Protein AF-A0A2P8K6Z0-F1 (afdb_monomer_lite)

Structure (mmCIF, N/CA/C/O backbone):
data_AF-A0A2P8K6Z0-F1
#
_entry.id   AF-A0A2P8K6Z0-F1
#
loop_
_atom_site.group_PDB
_atom_site.id
_atom_site.type_symbol
_atom_site.label_atom_id
_atom_site.label_alt_id
_atom_site.label_comp_id
_atom_site.label_asym_id
_atom_site.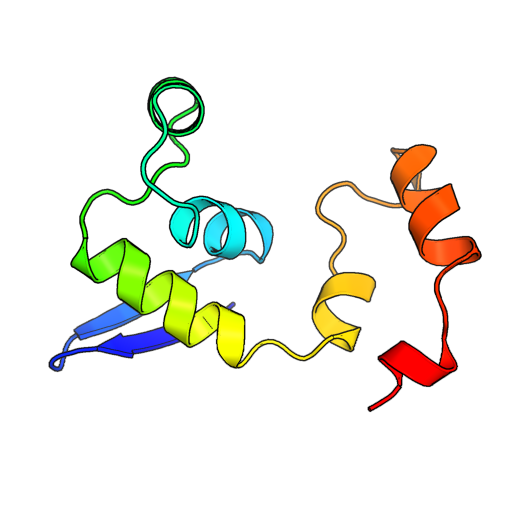label_entity_id
_atom_site.label_seq_id
_atom_site.pdbx_PDB_ins_code
_atom_site.Cartn_x
_atom_site.Cartn_y
_atom_site.Cartn_z
_atom_site.occupancy
_atom_site.B_iso_or_equiv
_atom_site.auth_seq_id
_atom_site.auth_comp_id
_atom_site.auth_asym_id
_atom_site.auth_atom_id
_atom_site.pdbx_PDB_model_num
ATOM 1 N N . MET A 1 1 ? -9.091 -6.807 -4.189 1.00 85.94 1 MET A N 1
ATOM 2 C CA . MET A 1 1 ? -9.778 -6.287 -2.981 1.00 85.94 1 MET A CA 1
ATOM 3 C C . MET A 1 1 ? -9.256 -7.035 -1.773 1.00 85.94 1 MET A C 1
ATOM 5 O O . MET A 1 1 ? -9.382 -8.254 -1.720 1.00 85.94 1 MET A O 1
ATOM 9 N N . TYR A 1 2 ? -8.700 -6.301 -0.820 1.00 97.25 2 TYR A N 1
ATOM 10 C CA . TYR A 1 2 ? -8.046 -6.837 0.370 1.00 97.25 2 TYR A CA 1
ATOM 11 C C . TYR A 1 2 ? -8.999 -6.776 1.552 1.00 97.25 2 TYR A C 1
ATOM 13 O O . TYR A 1 2 ? -9.844 -5.881 1.626 1.00 97.25 2 TYR A O 1
ATOM 21 N N . LYS A 1 3 ? -8.903 -7.734 2.470 1.00 97.75 3 LYS A N 1
ATOM 22 C CA . LYS A 1 3 ? -9.819 -7.806 3.607 1.00 97.75 3 LYS A CA 1
ATOM 23 C C . LYS A 1 3 ? -9.188 -8.506 4.794 1.00 97.75 3 LYS A C 1
ATOM 25 O O . LYS A 1 3 ? -8.356 -9.388 4.627 1.00 97.75 3 LYS A O 1
ATOM 30 N N . THR A 1 4 ? -9.656 -8.156 5.982 1.00 98.38 4 THR A N 1
ATOM 31 C CA . THR A 1 4 ? -9.383 -8.908 7.207 1.00 98.38 4 THR A CA 1
ATOM 32 C C . THR A 1 4 ? -10.553 -8.768 8.173 1.00 98.38 4 THR A C 1
ATOM 34 O O . THR A 1 4 ? -11.414 -7.904 7.992 1.00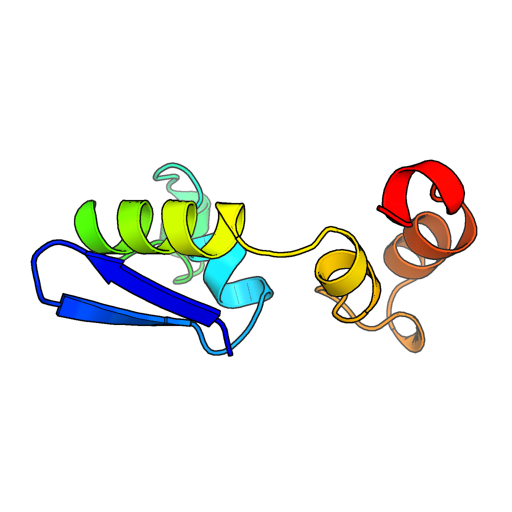 98.38 4 THR A O 1
ATOM 37 N N . THR A 1 5 ? -10.606 -9.617 9.194 1.00 98.06 5 THR A N 1
ATOM 38 C CA . THR A 1 5 ? -11.544 -9.463 10.311 1.00 98.06 5 THR A CA 1
ATOM 39 C C . THR A 1 5 ? -10.749 -9.193 11.577 1.00 98.06 5 THR A C 1
ATOM 41 O O . THR A 1 5 ? -9.897 -9.993 11.952 1.00 98.06 5 THR A O 1
ATOM 44 N N . LEU A 1 6 ? -11.038 -8.075 12.241 1.00 97.19 6 LEU A N 1
ATOM 45 C CA . LEU A 1 6 ? -10.396 -7.675 13.490 1.00 97.19 6 LEU A CA 1
ATOM 46 C C . LEU A 1 6 ? -11.483 -7.335 14.508 1.00 97.19 6 LEU A C 1
ATOM 48 O O . LEU A 1 6 ? -12.360 -6.521 14.226 1.00 97.19 6 LEU A O 1
ATOM 52 N N . SER A 1 7 ? -11.443 -7.986 15.673 1.00 94.00 7 SER A N 1
ATOM 53 C CA . SER A 1 7 ? -12.409 -7.783 16.766 1.00 94.00 7 SER A CA 1
ATOM 54 C C . SER A 1 7 ? -13.880 -7.920 16.337 1.00 94.00 7 SER A C 1
ATOM 56 O O . SER A 1 7 ? -14.740 -7.168 16.781 1.00 94.00 7 SER A O 1
ATOM 58 N N . GLY A 1 8 ? -14.177 -8.867 15.439 1.00 95.50 8 GLY A N 1
ATOM 59 C CA . GLY A 1 8 ? -15.535 -9.110 14.932 1.00 95.50 8 GLY A CA 1
ATOM 60 C C . GLY A 1 8 ? -16.010 -8.139 13.844 1.00 95.50 8 GLY A C 1
ATOM 61 O O . GLY A 1 8 ? -17.097 -8.330 13.304 1.00 95.50 8 GLY A O 1
ATOM 62 N N . GLN A 1 9 ? -15.203 -7.141 13.470 1.00 96.94 9 GLN A N 1
ATOM 63 C CA . GLN A 1 9 ? -15.489 -6.236 12.358 1.00 96.94 9 GLN A CA 1
ATOM 64 C C . GLN A 1 9 ? -14.735 -6.666 11.097 1.00 96.94 9 GLN A C 1
ATOM 66 O O . GLN A 1 9 ? -13.520 -6.875 11.122 1.00 96.94 9 GLN A O 1
ATOM 71 N N . ALA A 1 10 ? -15.457 -6.764 9.979 1.00 97.69 10 ALA A N 1
ATOM 72 C CA . ALA A 1 10 ? -14.865 -6.990 8.667 1.00 97.69 10 ALA A CA 1
ATOM 73 C C . ALA A 1 10 ? -14.362 -5.666 8.073 1.00 97.69 10 ALA A C 1
ATOM 75 O O . ALA A 1 10 ? -15.134 -4.724 7.886 1.00 97.69 10 ALA A O 1
ATOM 76 N N . TRP A 1 11 ? -13.077 -5.622 7.738 1.00 98.25 11 TRP A N 1
ATOM 77 C CA . TRP A 1 11 ? -12.414 -4.496 7.088 1.00 98.25 11 TRP A CA 1
ATOM 78 C C . TRP A 1 11 ? -12.128 -4.838 5.633 1.00 98.25 11 TRP A C 1
ATOM 80 O O . TRP A 1 11 ? -11.758 -5.972 5.317 1.00 98.25 11 TRP A O 1
ATOM 90 N N . ARG A 1 12 ? -12.309 -3.864 4.741 1.00 97.94 12 ARG A N 1
ATOM 91 C CA . ARG A 1 12 ? -12.093 -4.018 3.300 1.00 97.94 12 ARG A CA 1
ATOM 92 C C . ARG A 1 12 ? -11.289 -2.833 2.789 1.00 97.94 12 ARG A C 1
ATOM 94 O O . ARG A 1 12 ? -11.544 -1.703 3.190 1.00 97.94 12 ARG A O 1
ATOM 101 N N . PHE A 1 13 ? -10.355 -3.110 1.892 1.00 98.06 13 PHE A N 1
ATOM 102 C CA . PHE A 1 13 ? -9.529 -2.113 1.226 1.00 98.06 13 PHE A CA 1
ATOM 103 C C . PHE A 1 13 ? -9.595 -2.368 -0.280 1.00 98.06 13 PHE A C 1
ATOM 105 O O . PHE A 1 13 ? -9.315 -3.475 -0.756 1.00 98.06 13 PHE A O 1
ATOM 112 N N . ASP A 1 14 ? -10.007 -1.351 -1.032 1.00 96.12 14 ASP A N 1
ATOM 113 C CA . ASP A 1 14 ? -10.394 -1.525 -2.436 1.00 96.12 14 ASP A CA 1
ATOM 114 C C . ASP A 1 14 ? -9.201 -1.740 -3.370 1.00 96.12 14 ASP A C 1
ATOM 116 O O . ASP A 1 14 ? -9.327 -2.418 -4.387 1.00 96.12 14 ASP A O 1
ATOM 120 N N . SER A 1 15 ? -8.029 -1.230 -2.994 1.00 96.62 15 SER A N 1
ATOM 121 C CA . SER A 1 15 ? -6.795 -1.326 -3.774 1.00 96.62 15 SER A CA 1
ATOM 122 C C . SER A 1 15 ? -5.572 -1.513 -2.879 1.00 96.62 15 SER A C 1
ATOM 124 O O . SER A 1 15 ? -5.617 -1.198 -1.684 1.00 96.62 15 SER A O 1
ATOM 126 N N . LEU A 1 16 ? -4.464 -1.968 -3.475 1.00 97.12 16 LEU A N 1
ATOM 127 C CA . LEU A 1 16 ? -3.185 -2.109 -2.781 1.00 97.1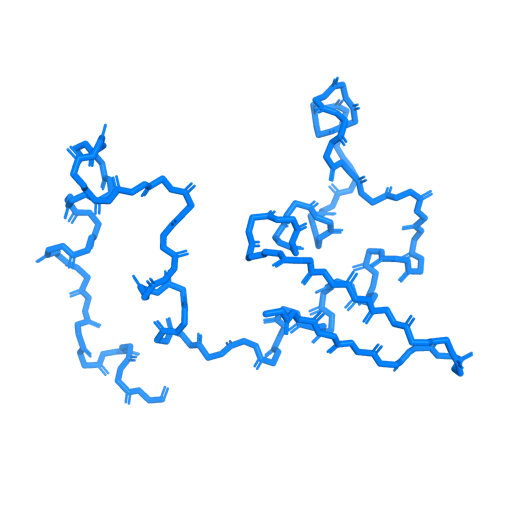2 16 LEU A CA 1
ATOM 128 C C . LEU A 1 16 ? -2.680 -0.742 -2.308 1.00 97.12 16 LEU A C 1
ATOM 130 O O . LEU A 1 16 ? -2.218 -0.603 -1.180 1.00 97.12 16 LEU A O 1
ATOM 134 N N . LYS A 1 17 ? -2.891 0.300 -3.123 1.00 96.31 17 LYS A N 1
ATOM 135 C CA . LYS A 1 17 ? -2.597 1.697 -2.778 1.00 96.31 17 LYS A CA 1
ATOM 136 C C . LYS A 1 17 ? -3.284 2.128 -1.487 1.00 96.31 17 LYS A C 1
ATOM 138 O O . LYS A 1 17 ? -2.631 2.655 -0.588 1.00 96.31 17 LYS A O 1
ATOM 143 N N . THR A 1 18 ? -4.591 1.887 -1.384 1.00 97.25 18 THR A N 1
ATOM 144 C CA . THR A 1 18 ? -5.359 2.203 -0.174 1.00 97.25 18 THR A CA 1
ATOM 145 C C . THR A 1 18 ? -4.855 1.383 1.008 1.00 97.25 18 THR A C 1
ATOM 147 O O . THR A 1 18 ? -4.628 1.941 2.076 1.00 97.25 18 THR A O 1
ATOM 150 N N . LEU A 1 19 ? -4.632 0.081 0.823 1.00 98.31 19 LEU A N 1
ATOM 151 C CA . LEU A 1 19 ? -4.146 -0.803 1.880 1.00 98.31 19 LEU A CA 1
ATOM 152 C C . LEU A 1 19 ? -2.798 -0.337 2.453 1.00 98.31 19 LEU A C 1
ATOM 154 O O . LEU A 1 19 ? -2.672 -0.170 3.666 1.00 98.31 19 LEU A O 1
ATOM 158 N N . MET A 1 20 ? -1.813 -0.076 1.590 1.00 97.94 20 MET A N 1
ATOM 159 C CA . MET A 1 20 ? -0.476 0.375 1.988 1.00 97.94 20 MET A CA 1
ATOM 160 C C . MET A 1 20 ? -0.519 1.730 2.701 1.00 97.94 20 MET A C 1
ATOM 162 O O . MET A 1 20 ? 0.137 1.900 3.730 1.00 97.94 20 MET A O 1
ATOM 166 N N . ALA A 1 21 ? -1.328 2.676 2.209 1.00 97.81 21 ALA A N 1
ATOM 167 C CA . ALA A 1 21 ? -1.491 3.978 2.853 1.00 97.81 21 ALA A CA 1
ATOM 168 C C . ALA A 1 21 ? -2.130 3.857 4.245 1.00 97.81 21 ALA A C 1
ATOM 170 O O . ALA A 1 21 ? -1.677 4.478 5.204 1.00 97.81 21 ALA A O 1
ATOM 171 N N . LYS A 1 22 ? -3.150 3.007 4.389 1.00 98.38 22 LYS A N 1
ATOM 172 C CA . LYS A 1 22 ? -3.829 2.773 5.669 1.00 98.38 22 LYS A CA 1
ATOM 173 C C . LYS A 1 22 ? -2.960 1.994 6.659 1.00 98.38 22 LYS A C 1
ATOM 175 O O . LYS A 1 22 ? -3.091 2.196 7.864 1.00 98.38 22 LYS A O 1
ATOM 180 N N . ALA A 1 23 ? -2.050 1.149 6.180 1.00 98.38 23 ALA A N 1
ATOM 181 C CA . ALA A 1 23 ? -1.116 0.393 7.013 1.00 98.38 23 ALA A CA 1
ATOM 182 C C . ALA A 1 23 ? 0.057 1.240 7.553 1.00 98.38 23 ALA A C 1
ATOM 184 O O . ALA A 1 23 ? 0.730 0.821 8.505 1.00 98.38 23 ALA A O 1
ATOM 185 N N . SER A 1 24 ? 0.311 2.427 6.985 1.00 97.06 24 SER A N 1
ATOM 186 C CA . SER A 1 24 ? 1.431 3.286 7.381 1.00 97.06 24 SER A CA 1
ATOM 187 C C . SER A 1 24 ? 1.300 3.788 8.836 1.00 97.06 24 SER A C 1
ATOM 189 O O . SER A 1 24 ? 0.193 3.925 9.383 1.00 97.0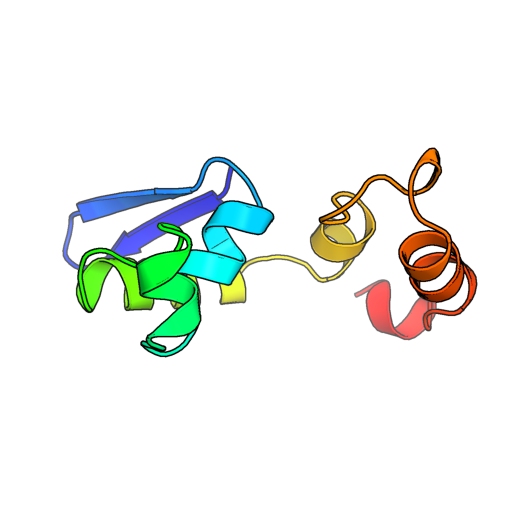6 24 SER A O 1
ATOM 191 N N . PRO A 1 25 ? 2.422 4.060 9.536 1.00 97.06 25 PRO A N 1
ATOM 192 C CA . PRO A 1 25 ? 2.393 4.805 10.794 1.00 97.06 25 PRO A CA 1
ATOM 193 C C . PRO A 1 25 ? 1.714 6.168 10.624 1.00 97.06 25 PRO A C 1
ATOM 195 O O . PRO A 1 25 ? 1.767 6.760 9.553 1.00 97.06 25 PRO A O 1
ATOM 198 N N . ALA A 1 26 ? 1.111 6.700 11.688 1.00 96.50 26 ALA A N 1
ATOM 199 C CA . ALA A 1 26 ? 0.440 7.994 11.610 1.00 96.50 26 ALA A CA 1
ATOM 200 C C . ALA A 1 26 ? 1.448 9.111 11.299 1.00 96.50 26 ALA A C 1
ATOM 202 O O . ALA A 1 26 ? 2.329 9.400 12.109 1.00 96.50 26 ALA A O 1
ATOM 203 N N . ARG A 1 27 ? 1.320 9.727 10.121 1.00 96.94 27 ARG A N 1
ATOM 204 C CA . ARG A 1 27 ? 2.176 10.815 9.637 1.00 96.94 27 ARG A CA 1
ATOM 205 C C . ARG A 1 27 ? 1.306 11.980 9.183 1.00 96.94 27 ARG A C 1
ATOM 207 O O . ARG A 1 27 ? 0.274 11.775 8.549 1.00 96.94 27 ARG A O 1
ATOM 214 N N . SER A 1 28 ? 1.731 13.206 9.483 1.00 97.19 28 SER A N 1
ATOM 215 C CA . SER A 1 28 ? 0.987 14.421 9.121 1.00 97.19 28 SER A CA 1
ATOM 216 C C . SER A 1 28 ? 0.829 14.595 7.607 1.00 97.19 28 SER A C 1
ATOM 218 O O . SER A 1 28 ? -0.206 15.083 7.168 1.00 97.19 28 SER A O 1
ATOM 220 N N . GLY A 1 29 ? 1.803 14.149 6.805 1.00 97.88 29 GLY A N 1
ATOM 221 C CA . GLY A 1 29 ? 1.716 14.170 5.340 1.00 97.88 29 GLY A CA 1
ATOM 222 C C . GLY A 1 29 ? 0.590 13.288 4.794 1.00 97.88 29 GLY A C 1
ATOM 223 O O . GLY A 1 29 ? -0.238 13.763 4.025 1.00 97.88 29 GLY A O 1
ATOM 224 N N . ASP A 1 30 ? 0.498 12.040 5.262 1.00 97.62 30 ASP A N 1
ATOM 225 C CA 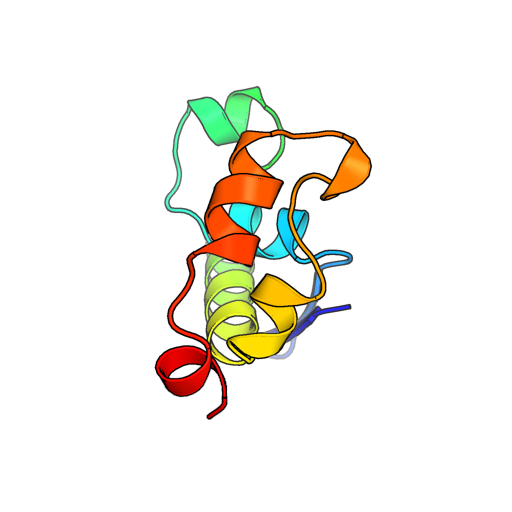. ASP A 1 30 ? -0.572 11.110 4.866 1.00 97.62 30 ASP A CA 1
ATOM 226 C C . ASP A 1 30 ? -1.952 11.620 5.313 1.00 97.62 30 ASP A C 1
ATOM 228 O O . ASP A 1 30 ? -2.956 11.407 4.629 1.00 97.62 30 ASP A O 1
ATOM 232 N N . ALA A 1 31 ? -2.004 12.314 6.456 1.00 97.44 31 ALA A N 1
ATOM 233 C CA . ALA A 1 31 ? -3.217 12.966 6.936 1.00 97.44 31 ALA A CA 1
ATOM 234 C C . ALA A 1 31 ? -3.628 14.140 6.038 1.00 97.44 31 ALA A C 1
ATOM 236 O O . ALA A 1 31 ? -4.787 14.216 5.638 1.00 97.44 31 ALA A O 1
ATOM 237 N N . LEU A 1 32 ? -2.683 15.010 5.670 1.00 98.06 32 LEU A N 1
ATOM 238 C CA . LEU A 1 32 ? -2.929 16.131 4.760 1.00 98.06 32 LEU A CA 1
ATOM 239 C C . LEU A 1 32 ? -3.368 15.654 3.368 1.00 98.06 32 LEU A C 1
ATOM 241 O O . LEU A 1 32 ? -4.242 16.261 2.757 1.00 98.06 32 LEU A O 1
ATOM 245 N N . ALA A 1 33 ? -2.798 14.549 2.888 1.00 97.38 33 ALA A N 1
ATOM 246 C CA . ALA A 1 33 ? -3.170 13.924 1.622 1.00 97.38 33 ALA A CA 1
ATOM 247 C C . ALA A 1 33 ? -4.497 13.139 1.685 1.00 97.38 33 ALA A C 1
ATOM 249 O O . ALA A 1 33 ? -4.965 12.658 0.655 1.00 97.38 33 ALA A O 1
ATOM 250 N N . GLY A 1 34 ? -5.102 12.981 2.869 1.00 97.12 34 GLY A N 1
ATOM 251 C CA . GLY A 1 34 ? -6.379 12.285 3.049 1.00 97.12 34 GLY A CA 1
ATOM 252 C C . GLY A 1 34 ? -6.312 10.759 2.907 1.00 97.12 34 GLY A C 1
ATOM 253 O O . GLY A 1 34 ? -7.344 10.120 2.721 1.00 97.12 34 GLY A O 1
ATOM 254 N N . VAL A 1 35 ? -5.120 10.160 2.988 1.00 97.62 35 VAL A N 1
ATOM 255 C CA . VAL A 1 35 ? -4.914 8.713 2.767 1.00 97.62 35 VAL A CA 1
ATOM 256 C C . VAL A 1 35 ? -4.667 7.922 4.054 1.00 97.62 35 VAL A C 1
ATOM 258 O O . VAL A 1 35 ? -4.730 6.692 4.048 1.00 97.62 35 VAL A O 1
ATOM 261 N N . ILE A 1 36 ? -4.421 8.616 5.168 1.00 97.94 36 ILE A N 1
ATOM 262 C CA . ILE A 1 36 ? -4.186 8.011 6.484 1.00 97.94 36 ILE A CA 1
ATOM 263 C C . ILE A 1 36 ? -5.375 7.160 6.961 1.00 97.94 36 ILE A C 1
ATOM 265 O O . ILE A 1 36 ? -6.536 7.442 6.654 1.00 97.94 36 ILE A O 1
ATOM 269 N N . ALA A 1 37 ? -5.102 6.132 7.768 1.00 98.19 37 ALA A N 1
ATOM 270 C CA . ALA A 1 37 ? -6.142 5.424 8.514 1.00 98.19 37 ALA A CA 1
ATOM 271 C C . ALA A 1 37 ? -6.904 6.350 9.475 1.00 98.19 37 ALA A C 1
ATOM 273 O O . ALA A 1 37 ? -6.295 7.169 10.167 1.00 98.19 37 ALA A O 1
ATOM 274 N N . THR A 1 38 ? -8.227 6.195 9.531 1.00 96.62 38 THR A N 1
ATOM 275 C CA . THR A 1 38 ? -9.138 7.005 10.351 1.00 96.62 38 THR A CA 1
ATOM 276 C C . THR A 1 38 ? -9.116 6.598 11.820 1.00 96.62 38 THR A C 1
ATOM 278 O O . THR A 1 38 ? -9.533 7.377 12.671 1.00 96.62 38 THR A O 1
ATOM 281 N N . SER A 1 39 ? -8.624 5.396 12.138 1.00 97.06 39 SER A N 1
ATOM 282 C CA . SER A 1 39 ? -8.425 4.936 13.513 1.00 97.06 39 SER A CA 1
ATOM 283 C C . SER A 1 39 ? -7.191 4.041 13.659 1.00 97.06 39 SER A C 1
ATOM 285 O O . SER A 1 39 ? -6.563 3.628 12.677 1.00 97.06 39 SER A O 1
ATOM 287 N N . ALA A 1 40 ? -6.809 3.756 14.905 1.00 97.25 40 ALA A N 1
ATOM 288 C CA . ALA A 1 40 ? -5.749 2.794 15.196 1.00 97.25 40 ALA A CA 1
ATOM 289 C C . ALA A 1 40 ? -6.170 1.363 14.817 1.00 97.25 40 ALA A C 1
ATOM 291 O O . ALA A 1 40 ? -5.346 0.599 14.314 1.00 97.25 40 ALA A O 1
ATOM 292 N N . GLU A 1 41 ? -7.449 1.027 14.992 1.00 97.88 41 GLU A N 1
ATOM 293 C CA . GLU A 1 41 ? -8.044 -0.254 14.610 1.00 97.88 41 GLU A CA 1
ATOM 294 C C . GLU A 1 41 ? -8.016 -0.457 13.092 1.00 97.88 41 GLU A C 1
ATOM 296 O O . GLU A 1 41 ? -7.547 -1.504 12.649 1.00 97.88 41 GLU A O 1
ATOM 301 N N . GLU A 1 42 ? -8.421 0.541 12.289 1.00 98.06 42 GLU A N 1
ATOM 302 C CA . GLU A 1 42 ? -8.331 0.460 10.819 1.00 98.06 42 GLU A CA 1
ATOM 303 C C . GLU A 1 42 ? -6.875 0.244 10.386 1.00 98.06 42 GLU A C 1
ATOM 305 O O . GLU A 1 42 ? -6.595 -0.593 9.530 1.00 98.06 42 GLU A O 1
ATOM 310 N N . ARG A 1 43 ? -5.929 0.951 11.017 1.00 98.38 43 ARG A N 1
ATOM 311 C CA . ARG A 1 43 ? -4.495 0.808 10.733 1.00 98.38 43 ARG A CA 1
ATOM 312 C C . ARG A 1 43 ? -3.991 -0.599 11.035 1.00 98.38 43 ARG A C 1
ATOM 314 O O . ARG A 1 43 ? -3.222 -1.151 10.252 1.00 98.38 43 ARG A O 1
ATOM 321 N N . MET A 1 44 ? -4.400 -1.188 12.159 1.00 98.38 44 MET A N 1
ATOM 322 C CA . MET A 1 44 ? -4.018 -2.563 12.483 1.00 98.38 44 MET A CA 1
ATOM 323 C C . MET A 1 44 ? -4.676 -3.574 11.555 1.00 98.38 44 MET A C 1
ATOM 325 O O . MET A 1 44 ? -3.992 -4.487 11.098 1.00 98.38 44 MET A O 1
ATOM 329 N N . ALA A 1 45 ? -5.944 -3.379 11.198 1.00 98.56 45 ALA A N 1
ATOM 330 C CA . ALA A 1 45 ? -6.603 -4.199 10.192 1.00 98.56 45 ALA A CA 1
ATOM 331 C C . ALA A 1 45 ? -5.885 -4.107 8.832 1.00 98.56 45 ALA A C 1
ATOM 333 O O . ALA A 1 45 ? -5.648 -5.129 8.195 1.00 98.56 45 ALA A O 1
ATOM 334 N N . ALA A 1 46 ? -5.461 -2.912 8.414 1.00 98.62 46 ALA A N 1
ATOM 335 C CA . ALA A 1 46 ? -4.690 -2.716 7.190 1.00 98.62 46 ALA A CA 1
ATOM 336 C C . ALA A 1 46 ? -3.330 -3.425 7.252 1.00 98.62 46 ALA A C 1
ATOM 338 O O . ALA A 1 46 ? -2.955 -4.108 6.309 1.00 98.62 46 ALA A O 1
ATOM 339 N N . LYS A 1 47 ? -2.609 -3.337 8.376 1.00 98.50 47 LYS A N 1
ATOM 340 C CA . LYS A 1 47 ? -1.342 -4.064 8.565 1.00 98.50 47 LYS A CA 1
ATOM 341 C C . LYS A 1 47 ? -1.521 -5.578 8.507 1.00 98.50 47 LYS A C 1
ATOM 343 O O . LYS A 1 47 ? -0.724 -6.246 7.863 1.00 98.50 47 LYS A O 1
ATOM 348 N N . MET A 1 48 ? -2.557 -6.106 9.158 1.00 98.38 48 MET A N 1
ATOM 349 C CA . MET A 1 48 ? -2.869 -7.536 9.115 1.00 98.38 48 MET A CA 1
ATOM 350 C C . MET A 1 48 ? -3.243 -7.978 7.702 1.00 98.38 48 MET A C 1
ATOM 352 O O . MET A 1 48 ? -2.734 -8.980 7.231 1.00 98.38 48 MET A O 1
ATOM 356 N N . ALA A 1 49 ? -4.091 -7.217 7.006 1.00 98.38 49 ALA A N 1
ATOM 357 C CA . ALA A 1 49 ? -4.449 -7.523 5.626 1.00 98.38 49 ALA A CA 1
ATOM 358 C C . ALA A 1 49 ? -3.237 -7.436 4.682 1.00 98.38 49 ALA A C 1
ATOM 360 O O . ALA A 1 49 ? -3.129 -8.265 3.791 1.00 98.38 49 ALA A O 1
ATOM 361 N N . LEU A 1 50 ? -2.325 -6.476 4.888 1.00 98.19 50 LEU A N 1
ATOM 362 C CA . LEU A 1 50 ? -1.097 -6.326 4.101 1.00 98.19 50 LEU A CA 1
ATOM 363 C C . LEU A 1 50 ? -0.098 -7.462 4.340 1.00 98.19 50 LEU A C 1
ATOM 365 O O . LEU A 1 50 ? 0.586 -7.860 3.408 1.00 98.19 50 LEU A O 1
ATOM 369 N N . ALA A 1 51 ? -0.022 -7.994 5.561 1.00 97.69 51 ALA A N 1
ATOM 370 C CA . ALA A 1 51 ? 0.856 -9.120 5.883 1.00 97.69 51 ALA A CA 1
ATOM 371 C C . ALA A 1 51 ? 0.477 -10.414 5.139 1.00 97.69 51 ALA A C 1
ATOM 373 O O . ALA A 1 51 ? 1.334 -11.264 4.931 1.00 97.69 51 ALA A O 1
ATOM 374 N N . GLU A 1 52 ? -0.783 -10.538 4.714 1.00 96.56 52 GLU A N 1
ATOM 375 C CA . GLU A 1 52 ? -1.293 -11.674 3.937 1.00 96.56 52 GLU A CA 1
ATOM 376 C C . GLU A 1 52 ? -1.200 -11.449 2.415 1.00 96.56 52 GLU A C 1
ATOM 378 O O . GLU A 1 52 ? -1.669 -12.284 1.642 1.00 96.56 52 GLU A O 1
ATOM 383 N N . VAL A 1 53 ? -0.653 -10.313 1.960 1.00 96.00 53 VAL A N 1
ATOM 384 C CA . VAL A 1 53 ? -0.503 -10.018 0.528 1.00 96.00 53 VAL A CA 1
ATOM 385 C C . VAL A 1 53 ? 0.730 -10.744 -0.016 1.00 96.00 53 VAL A C 1
ATOM 387 O O . VAL A 1 53 ? 1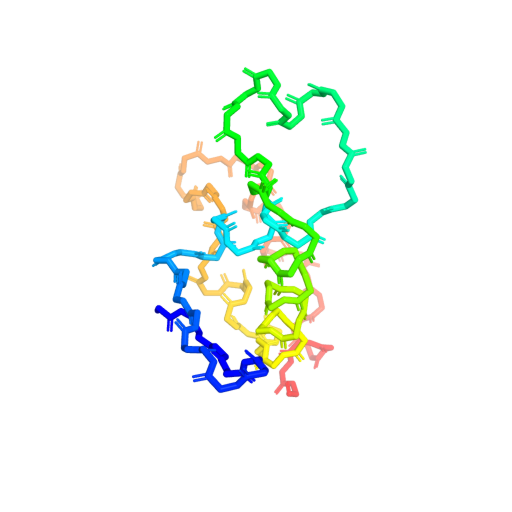.835 -10.485 0.468 1.00 96.00 53 VAL A O 1
ATOM 390 N N . PRO A 1 54 ? 0.578 -11.617 -1.030 1.00 94.38 54 PRO A N 1
ATOM 391 C CA . PRO A 1 54 ? 1.715 -12.244 -1.693 1.00 94.38 54 PRO A CA 1
ATOM 392 C C . PRO A 1 54 ? 2.623 -11.204 -2.350 1.00 94.38 54 PRO A C 1
ATOM 394 O O . PRO A 1 54 ? 2.147 -10.197 -2.875 1.00 94.38 54 PRO A O 1
ATOM 397 N N . LEU A 1 55 ? 3.929 -11.471 -2.391 1.00 93.69 55 LEU A N 1
ATOM 398 C CA . LEU A 1 55 ? 4.886 -10.575 -3.047 1.00 93.69 55 LEU A CA 1
ATOM 399 C C . LEU A 1 55 ? 4.579 -10.389 -4.539 1.00 93.69 55 LEU A C 1
ATOM 401 O O . LEU A 1 55 ? 4.732 -9.286 -5.059 1.00 93.69 55 LEU A O 1
ATOM 405 N N . THR A 1 56 ? 4.084 -11.433 -5.204 1.00 93.81 56 THR A N 1
ATOM 406 C CA . THR A 1 56 ? 3.646 -11.387 -6.606 1.00 93.81 56 THR A CA 1
ATOM 407 C C . THR A 1 56 ? 2.532 -10.369 -6.841 1.00 93.81 56 THR A C 1
ATOM 409 O O . THR A 1 56 ? 2.579 -9.633 -7.819 1.00 93.81 56 THR A O 1
ATOM 412 N N . ASP A 1 57 ? 1.592 -10.222 -5.905 1.00 94.38 57 ASP A N 1
ATOM 413 C CA . ASP A 1 57 ? 0.488 -9.265 -6.037 1.00 94.38 57 ASP A CA 1
ATOM 414 C C . ASP A 1 57 ? 0.973 -7.803 -5.997 1.00 94.38 57 ASP A C 1
ATOM 416 O O . ASP A 1 57 ? 0.362 -6.924 -6.603 1.00 94.38 57 ASP A O 1
ATOM 420 N N . ILE A 1 58 ? 2.106 -7.536 -5.331 1.00 92.19 58 ILE A N 1
ATOM 421 C CA . ILE A 1 58 ? 2.761 -6.217 -5.337 1.00 92.19 58 ILE A CA 1
ATOM 422 C C . ILE A 1 58 ? 3.349 -5.905 -6.721 1.00 92.19 58 ILE A C 1
ATOM 424 O O . ILE A 1 58 ? 3.341 -4.745 -7.136 1.00 92.19 58 ILE A O 1
ATOM 428 N N . LEU A 1 59 ? 3.845 -6.926 -7.428 1.00 94.00 59 LEU A N 1
ATOM 429 C CA . LEU A 1 59 ? 4.383 -6.790 -8.784 1.00 94.00 59 LEU A CA 1
ATOM 430 C C . LEU A 1 59 ? 3.266 -6.650 -9.823 1.00 94.00 59 LEU A C 1
ATOM 432 O O . LEU A 1 59 ? 3.365 -5.806 -10.710 1.00 94.00 59 LEU A O 1
ATOM 436 N N . ASP A 1 60 ? 2.197 -7.436 -9.683 1.00 93.69 60 ASP A N 1
ATOM 437 C CA . ASP A 1 60 ? 1.065 -7.461 -10.615 1.00 93.69 60 ASP A CA 1
ATOM 438 C C . ASP A 1 60 ? 0.193 -6.198 -10.519 1.00 93.69 60 ASP A C 1
ATOM 440 O O . ASP A 1 60 ? -0.453 -5.802 -11.492 1.00 93.69 60 ASP A O 1
ATOM 444 N N . ASN A 1 61 ? 0.176 -5.542 -9.353 1.00 94.75 61 ASN A N 1
ATOM 445 C CA . ASN A 1 61 ? -0.619 -4.342 -9.092 1.00 94.75 61 ASN A CA 1
ATOM 446 C C . ASN A 1 61 ? 0.258 -3.150 -8.663 1.00 94.75 61 ASN A C 1
ATOM 448 O O . ASN A 1 61 ? 0.121 -2.658 -7.532 1.00 94.75 61 ASN A O 1
ATOM 452 N N . PRO A 1 62 ? 1.136 -2.632 -9.544 1.00 95.25 62 PRO A N 1
ATOM 453 C CA . PRO A 1 62 ? 1.988 -1.503 -9.203 1.00 95.25 62 PRO A CA 1
ATOM 454 C C . PRO A 1 62 ? 1.146 -0.251 -8.914 1.00 95.25 62 PRO A C 1
ATOM 456 O O . PRO A 1 62 ? 0.108 0.003 -9.528 1.00 95.25 62 PRO A O 1
ATOM 459 N N . LEU A 1 63 ? 1.600 0.566 -7.958 1.00 94.19 63 LEU A N 1
ATOM 460 C CA . LEU A 1 63 ? 0.858 1.751 -7.499 1.00 94.19 63 LEU A CA 1
ATOM 461 C C . LEU A 1 63 ? 0.678 2.820 -8.584 1.00 94.19 63 LEU A C 1
ATOM 463 O O . LEU A 1 63 ? -0.271 3.611 -8.519 1.00 94.19 63 LEU A O 1
ATOM 467 N N . ILE A 1 64 ? 1.605 2.858 -9.537 1.00 96.12 64 ILE A N 1
ATOM 468 C CA . ILE A 1 64 ? 1.541 3.655 -10.756 1.00 96.12 64 ILE A CA 1
ATOM 469 C C . ILE A 1 64 ? 1.717 2.672 -11.923 1.00 96.12 64 ILE A C 1
ATOM 471 O O . ILE A 1 64 ? 2.585 1.811 -11.829 1.00 96.12 64 ILE A O 1
ATOM 475 N N . PRO A 1 65 ? 0.906 2.737 -12.993 1.00 95.56 65 PRO A N 1
ATOM 476 C CA . PRO A 1 65 ? 1.017 1.792 -14.104 1.00 95.56 65 PRO A CA 1
ATOM 477 C C . PRO A 1 65 ? 2.386 1.833 -14.796 1.00 95.56 65 PRO A C 1
ATOM 479 O O . PRO A 1 65 ? 2.937 2.914 -15.018 1.00 95.56 65 PRO A O 1
ATOM 482 N N . TYR A 1 66 ? 2.887 0.662 -15.198 1.00 96.88 66 TYR A N 1
ATOM 483 C CA . TYR A 1 66 ? 4.187 0.476 -15.859 1.00 96.88 66 TYR A CA 1
ATOM 484 C C . TYR A 1 66 ? 4.365 1.384 -17.089 1.00 96.88 66 TYR A C 1
ATOM 486 O O . TYR A 1 66 ? 5.427 1.961 -17.331 1.00 96.88 66 TYR A O 1
ATOM 494 N N . GLU A 1 67 ? 3.311 1.578 -17.876 1.00 97.38 67 GLU A N 1
ATOM 495 C CA . GLU A 1 67 ? 3.359 2.387 -19.095 1.00 97.38 67 GLU A CA 1
ATOM 496 C C . GLU A 1 67 ? 3.506 3.886 -18.793 1.00 97.38 67 GLU A C 1
ATOM 498 O O . GLU A 1 67 ? 4.024 4.634 -19.624 1.00 97.38 67 GLU A O 1
ATOM 503 N N . GLN A 1 68 ? 3.075 4.322 -17.606 1.00 98.12 68 GLN A N 1
ATOM 504 C CA . GLN A 1 68 ? 2.964 5.731 -17.222 1.00 98.12 68 GLN A CA 1
ATOM 505 C C . GLN A 1 68 ? 4.155 6.240 -16.403 1.00 98.12 68 GLN A C 1
ATOM 507 O O . GLN A 1 68 ? 4.269 7.450 -16.219 1.00 98.12 68 GLN A O 1
ATOM 512 N N . ASP A 1 69 ? 5.031 5.357 -15.915 1.00 98.44 69 ASP A N 1
ATOM 513 C CA . ASP A 1 69 ? 6.086 5.730 -14.973 1.00 98.44 69 ASP A CA 1
ATOM 514 C C . ASP A 1 69 ? 7.393 4.961 -15.196 1.00 98.44 69 ASP A C 1
ATOM 516 O O . ASP A 1 69 ? 7.463 3.739 -15.073 1.00 98.44 69 ASP A O 1
ATOM 520 N N . GLU A 1 70 ? 8.463 5.699 -15.498 1.00 98.31 70 GLU A N 1
ATOM 521 C CA . GLU A 1 70 ? 9.795 5.134 -15.743 1.00 98.31 70 GLU A CA 1
ATOM 522 C C . GLU A 1 70 ? 10.400 4.465 -14.507 1.00 98.31 70 GLU A C 1
ATOM 524 O O . GLU A 1 70 ? 11.133 3.487 -14.646 1.00 98.31 70 GLU A O 1
ATOM 529 N N . VAL A 1 71 ? 10.082 4.953 -13.303 1.00 98.12 71 VAL A N 1
ATOM 530 C CA . VAL A 1 71 ? 10.588 4.364 -12.056 1.00 98.12 71 VAL A CA 1
ATOM 531 C C . VAL A 1 71 ? 9.949 2.999 -11.817 1.00 98.12 71 VAL A C 1
ATOM 533 O O . VAL A 1 71 ? 10.652 2.046 -11.487 1.00 98.12 71 VAL A O 1
ATOM 536 N N . THR A 1 72 ? 8.644 2.875 -12.046 1.00 97.75 72 THR A N 1
ATOM 537 C CA . THR A 1 72 ? 7.925 1.598 -12.002 1.00 97.75 72 THR A CA 1
ATOM 538 C C . THR A 1 72 ? 8.516 0.612 -13.003 1.00 97.75 72 THR A C 1
ATOM 540 O O . THR A 1 72 ? 8.765 -0.533 -12.627 1.00 97.75 72 THR A O 1
ATOM 543 N N . ARG A 1 73 ? 8.820 1.052 -14.237 1.00 98.00 73 ARG A N 1
ATOM 544 C CA . ARG A 1 73 ? 9.502 0.196 -15.222 1.00 98.00 73 ARG A CA 1
ATOM 545 C C . ARG A 1 73 ? 10.837 -0.303 -14.713 1.00 98.00 73 ARG A C 1
ATOM 547 O O . ARG A 1 73 ? 11.072 -1.502 -14.696 1.00 98.00 73 ARG A O 1
ATOM 554 N N . LEU A 1 74 ? 11.676 0.612 -14.232 1.00 98.19 74 LEU A N 1
ATOM 555 C CA . LEU A 1 74 ? 12.986 0.262 -13.701 1.00 98.19 74 LEU A CA 1
ATOM 556 C C . LEU A 1 74 ? 12.874 -0.763 -12.568 1.00 98.19 74 LEU A C 1
ATOM 558 O O . LEU A 1 74 ? 13.589 -1.759 -12.585 1.00 98.19 74 LEU A O 1
ATOM 562 N N . ILE A 1 75 ? 11.981 -0.541 -11.600 1.00 96.75 75 ILE A N 1
ATOM 563 C CA . ILE A 1 75 ? 11.772 -1.462 -10.476 1.00 96.75 75 ILE A CA 1
ATOM 564 C C . ILE A 1 75 ? 11.345 -2.842 -10.987 1.00 96.75 75 ILE A C 1
ATOM 566 O O . ILE A 1 75 ? 11.964 -3.836 -10.615 1.00 96.75 75 ILE A O 1
ATOM 570 N N . LEU A 1 76 ? 10.327 -2.917 -11.849 1.00 95.69 76 LEU A N 1
ATOM 571 C CA . LEU A 1 76 ? 9.787 -4.194 -12.323 1.00 95.69 76 LEU A CA 1
ATOM 572 C C . LEU A 1 76 ? 10.743 -4.928 -13.273 1.00 95.69 76 LEU A C 1
ATOM 574 O O . LEU A 1 76 ? 10.853 -6.146 -13.189 1.00 95.69 76 LEU A O 1
ATOM 578 N N . ASP A 1 77 ? 11.503 -4.224 -14.105 1.00 97.06 77 ASP A N 1
ATOM 579 C CA . ASP A 1 77 ? 12.446 -4.852 -15.039 1.00 97.06 77 ASP A CA 1
ATOM 580 C C . ASP A 1 77 ? 13.722 -5.362 -14.346 1.00 97.06 77 ASP A C 1
ATOM 582 O O . ASP A 1 77 ? 14.444 -6.188 -14.906 1.00 97.06 77 ASP A O 1
ATOM 586 N N . THR A 1 78 ? 14.029 -4.861 -13.143 1.00 97.31 78 THR A N 1
ATOM 587 C CA . THR A 1 78 ? 15.298 -5.147 -12.441 1.00 97.31 78 THR A CA 1
ATOM 588 C C . THR A 1 78 ? 15.143 -5.856 -11.097 1.00 97.31 78 THR A C 1
ATOM 590 O O . THR A 1 78 ? 16.152 -6.175 -10.465 1.00 97.31 78 THR A O 1
ATOM 593 N N . HIS A 1 79 ? 13.913 -6.124 -10.647 1.00 95.31 79 HIS A N 1
ATOM 594 C CA . HIS A 1 79 ? 13.687 -6.877 -9.415 1.00 95.31 79 HIS A CA 1
ATOM 595 C C . HIS A 1 79 ? 14.220 -8.318 -9.513 1.00 95.31 79 HIS A C 1
ATOM 597 O O . HIS A 1 79 ? 14.332 -8.904 -10.591 1.00 95.31 79 HIS A O 1
ATOM 603 N N . ASP A 1 80 ? 14.525 -8.914 -8.358 1.00 95.75 80 ASP A N 1
ATOM 604 C CA . ASP A 1 80 ? 14.882 -10.330 -8.272 1.00 95.75 80 ASP A CA 1
ATOM 605 C C . ASP A 1 80 ? 13.635 -11.203 -8.468 1.00 95.75 80 ASP A C 1
ATOM 607 O O . ASP A 1 80 ? 12.874 -11.456 -7.530 1.00 95.75 80 ASP A O 1
ATOM 611 N N . ALA A 1 81 ? 13.444 -11.677 -9.699 1.00 93.56 81 ALA A N 1
ATOM 612 C CA . ALA A 1 81 ? 12.310 -12.517 -10.063 1.00 93.56 81 ALA A CA 1
ATOM 613 C C . ALA A 1 81 ? 12.250 -13.829 -9.263 1.00 93.56 81 ALA A C 1
ATOM 615 O O . ALA A 1 81 ? 11.159 -14.324 -8.994 1.00 93.56 81 ALA A O 1
ATOM 616 N N . GLN A 1 82 ? 13.391 -14.402 -8.858 1.00 93.19 82 GLN A N 1
ATOM 617 C CA . GLN A 1 82 ? 13.394 -15.632 -8.056 1.00 93.19 82 GLN A CA 1
ATOM 618 C C . GLN A 1 82 ? 13.037 -15.344 -6.601 1.00 93.19 82 GLN A C 1
ATOM 620 O O . GLN A 1 82 ? 12.251 -16.084 -6.010 1.00 93.19 82 GLN A O 1
ATOM 625 N N . GLY A 1 83 ? 13.562 -14.251 -6.043 1.00 91.31 83 GLY A N 1
ATOM 626 C CA . GLY A 1 83 ? 13.227 -13.798 -4.693 1.00 91.31 83 GLY A CA 1
ATOM 627 C C . GLY A 1 83 ? 11.738 -13.483 -4.504 1.00 91.31 83 GLY A C 1
ATOM 628 O O . GLY A 1 83 ? 11.231 -13.602 -3.391 1.00 91.31 83 GLY A O 1
ATOM 629 N N . PHE A 1 84 ? 11.033 -13.129 -5.582 1.00 90.75 84 PHE A N 1
ATOM 630 C CA . PHE A 1 84 ? 9.601 -12.806 -5.584 1.00 90.75 84 PHE A CA 1
ATOM 631 C C . PHE A 1 84 ? 8.692 -13.943 -6.091 1.00 90.75 84 PHE A C 1
ATOM 633 O O . PHE A 1 84 ? 7.477 -13.767 -6.125 1.00 90.75 84 PHE A O 1
ATOM 640 N N . ALA A 1 85 ? 9.240 -15.105 -6.465 1.00 83.19 85 ALA A N 1
ATOM 641 C CA . ALA A 1 85 ? 8.468 -16.235 -7.004 1.00 83.19 85 ALA A CA 1
ATOM 642 C C . ALA A 1 85 ? 7.815 -17.146 -5.939 1.00 83.19 85 ALA A C 1
ATOM 644 O O . ALA A 1 85 ? 7.152 -18.117 -6.309 1.00 83.19 85 ALA A O 1
ATOM 645 N N . ALA A 1 86 ? 8.050 -16.879 -4.648 1.00 65.38 86 ALA A N 1
ATOM 646 C CA . ALA A 1 86 ? 7.604 -17.694 -3.511 1.00 65.38 86 ALA A CA 1
ATOM 647 C C . ALA A 1 86 ? 6.228 -17.288 -2.961 1.00 65.38 86 ALA A C 1
ATOM 649 O O . ALA A 1 86 ? 5.928 -16.072 -2.930 1.00 65.38 86 ALA A O 1
#

Secondary structure (DSSP, 8-state):
-EEEEETTEEEEESSHHHHHHHHS---HHHHHTT-S-SSHHHHHHHHHHHHTS-HHHHHHS-SS-GGG-HHHHHHHHHS-TTTT--

Sequence (86 aa):
MYKTTLSGQAWRFDSLKTLMAKASPARSGDALAGVIATSAEERMAAKMALAEVPLTDILDNPLIPYEQDEVTRLILDTHDAQGFAA

Foldseek 3Di:
DWWDADPNDIDDDPAPQLLVLQLDDDDVVSVVVVSYNPDPRSNVRSVVRVVPDQLVVCLVGPPDDCVGDPVNVVCNVPDDPVVRVD

Radius of gyration: 14.37 Å; chains: 1; bounding box: 31×34×36 Å

pLDDT: mean 96.09, std 4.18, range [65.38, 98.62]